Protein AF-A0A662NKU5-F1 (afdb_monomer)

Sequence (169 aa):
LKYRGELDVETPQIGVEIEKSEGEDKVMTEELQIPKDVRDVLLSTPKMKARLERIPNDAVSTMIALKWLGFLIDRAGINNLENILEFYYTIGWISEEVLEIMLKYASGTRAHQREPNWKPDDKLTIQDHLISLLFIERLRGTRITPEVLNSIERELKMMNKILEYVYGV

Foldseek 3Di:
DDDDDDDDDDDDDDDDDDDDDDDDPPDDPPPPPQPVVNVCVVPDPVLVQALQEEQDPDPVSVVLLLVLLLLLCLAQNLVCSLVVLVVSCVVRNYDPNSSVVSVVSSVVDDNPPDDPPDDHPNDDDPVSVVVSSVSSCVSVVDDDDPVNVVVVVVVVVVVVVVCCVVVVD

pLDDT: mean 74.37, std 22.7, range [29.0, 97.94]

Structure (mmCIF, N/CA/C/O backbone):
data_AF-A0A662NKU5-F1
#
_entry.id   AF-A0A662NKU5-F1
#
loop_
_atom_site.group_PDB
_atom_site.id
_atom_site.type_symbol
_atom_site.label_atom_id
_atom_site.label_alt_id
_atom_site.label_comp_id
_atom_site.label_asym_id
_atom_site.label_entity_id
_atom_site.label_seq_id
_atom_site.pdbx_PDB_ins_code
_atom_site.Cartn_x
_atom_site.Cartn_y
_atom_site.Cartn_z
_atom_site.occupancy
_atom_site.B_iso_or_equiv
_atom_site.auth_seq_id
_atom_site.auth_comp_id
_atom_site.auth_asym_id
_atom_site.auth_atom_id
_atom_site.pdbx_PDB_model_num
ATOM 1 N N . LEU A 1 1 ? -62.330 58.731 -21.053 1.00 36.03 1 LEU A N 1
ATOM 2 C CA . LEU A 1 1 ? -63.803 58.614 -21.177 1.00 36.03 1 LEU A CA 1
ATOM 3 C C . LEU A 1 1 ? -64.134 57.364 -21.995 1.00 36.03 1 LEU A C 1
ATOM 5 O O . LEU A 1 1 ? -63.745 57.315 -23.147 1.00 36.03 1 LEU A O 1
ATOM 9 N N . LYS A 1 2 ? -64.851 56.421 -21.363 1.00 36.56 2 LYS A N 1
ATOM 10 C CA . LYS A 1 2 ? -65.734 55.360 -21.904 1.00 36.56 2 LYS A CA 1
ATOM 11 C C . LYS A 1 2 ? -65.195 54.199 -22.782 1.00 36.56 2 LYS A C 1
ATOM 13 O O . LYS A 1 2 ? -64.914 54.377 -23.954 1.00 36.56 2 LYS A O 1
ATOM 18 N N . TYR A 1 3 ? -65.254 53.006 -22.166 1.00 33.72 3 TYR A N 1
ATOM 19 C CA . TYR A 1 3 ? -65.950 51.753 -22.556 1.00 33.72 3 TYR A CA 1
ATOM 20 C C . TYR A 1 3 ? -65.851 51.159 -23.975 1.00 33.72 3 TYR A C 1
ATOM 22 O O . TYR A 1 3 ? -66.350 51.761 -24.922 1.00 33.72 3 TYR A O 1
ATOM 30 N N . ARG A 1 4 ? -65.436 49.875 -24.029 1.00 32.75 4 ARG A N 1
ATOM 31 C CA . ARG A 1 4 ? -66.045 48.688 -24.712 1.00 32.75 4 ARG A CA 1
ATOM 32 C C . ARG A 1 4 ? -64.940 47.643 -24.951 1.00 32.75 4 ARG A C 1
ATOM 34 O O . ARG A 1 4 ? -63.875 48.039 -25.393 1.00 32.75 4 ARG A O 1
ATOM 41 N N . GLY A 1 5 ? -65.073 46.337 -24.744 1.00 35.28 5 GLY A N 1
ATOM 42 C CA . GLY A 1 5 ? -66.171 45.446 -24.371 1.00 35.28 5 GLY A CA 1
ATOM 43 C C . GLY A 1 5 ? -65.692 44.000 -24.630 1.00 35.28 5 GLY A C 1
ATOM 44 O O . GLY A 1 5 ? -65.052 43.778 -25.650 1.00 35.28 5 GLY A O 1
ATOM 45 N N . GLU A 1 6 ? -65.938 43.118 -23.655 1.00 37.66 6 GLU A N 1
ATOM 46 C CA . GLU A 1 6 ? -66.129 41.647 -23.667 1.00 37.66 6 GLU A CA 1
ATOM 47 C C . GLU A 1 6 ? -65.464 40.759 -24.740 1.00 37.66 6 GLU A C 1
ATOM 49 O O . GLU A 1 6 ? -65.649 40.960 -25.937 1.00 37.66 6 GLU A O 1
ATOM 54 N N . LEU A 1 7 ? -64.827 39.669 -24.284 1.00 34.81 7 LEU A N 1
ATOM 55 C CA . LEU A 1 7 ? -65.300 38.292 -24.516 1.00 34.81 7 LEU A CA 1
ATOM 56 C C . LEU A 1 7 ? -64.525 37.313 -23.612 1.00 34.81 7 LEU A C 1
ATOM 58 O O . LEU A 1 7 ? -63.309 37.169 -23.731 1.00 34.81 7 LEU A O 1
ATOM 62 N N . ASP A 1 8 ? -65.257 36.657 -22.712 1.00 36.78 8 ASP A N 1
ATOM 63 C CA . ASP A 1 8 ? -64.797 35.557 -21.866 1.00 36.78 8 ASP A CA 1
ATOM 64 C C . ASP A 1 8 ? -64.578 34.281 -22.688 1.00 36.78 8 ASP A C 1
ATOM 66 O O . ASP A 1 8 ? -65.487 33.858 -23.402 1.00 36.78 8 ASP A O 1
ATOM 70 N N . VAL A 1 9 ? -63.434 33.611 -22.511 1.00 37.00 9 VAL A N 1
ATOM 71 C CA . VAL A 1 9 ? -63.345 32.142 -22.580 1.00 37.00 9 VAL A CA 1
ATOM 72 C C . VAL A 1 9 ? -62.289 31.680 -21.572 1.00 37.00 9 VAL A C 1
ATOM 74 O O . VAL A 1 9 ? -61.130 32.092 -21.625 1.00 37.00 9 VAL A O 1
ATOM 77 N N . GLU A 1 10 ? -62.722 30.848 -20.628 1.00 37.72 10 GLU A N 1
ATOM 78 C CA . GLU A 1 10 ? -61.941 30.292 -19.523 1.00 37.72 10 GLU A CA 1
ATOM 79 C C . GLU A 1 10 ? -60.670 29.563 -19.988 1.00 37.72 10 GLU A C 1
ATOM 81 O O . GLU A 1 10 ? -60.683 28.773 -20.932 1.00 37.72 10 GLU A O 1
ATOM 86 N N . THR A 1 11 ? -59.572 29.769 -19.258 1.00 37.91 11 THR A N 1
ATOM 87 C CA . THR A 1 11 ? -58.398 28.885 -19.277 1.00 37.91 11 THR A CA 1
ATOM 88 C C . THR A 1 11 ? -58.082 28.455 -17.842 1.00 37.91 11 THR A C 1
ATOM 90 O O . THR A 1 11 ? -58.120 29.290 -16.934 1.00 37.91 11 THR A O 1
ATOM 93 N N . PRO A 1 12 ? -57.831 27.156 -17.595 1.00 33.94 12 PRO A N 1
ATOM 94 C CA . PRO A 1 12 ? -57.834 26.606 -16.249 1.00 33.94 12 PRO A CA 1
ATOM 95 C C . PRO A 1 12 ? -56.543 26.946 -15.501 1.00 33.94 12 PRO A C 1
ATOM 97 O O . PRO A 1 12 ? -55.440 26.832 -16.034 1.00 33.94 12 PRO A O 1
ATOM 100 N N . GLN A 1 13 ? -56.701 27.351 -14.241 1.00 36.88 13 GLN A N 1
ATOM 101 C CA . GLN A 1 13 ? -55.603 27.619 -13.318 1.00 36.88 13 GLN A CA 1
ATOM 102 C C . GLN A 1 13 ? -54.954 26.301 -12.881 1.00 36.88 13 GLN A C 1
ATOM 104 O O . GLN A 1 13 ? -55.584 25.485 -12.214 1.00 36.88 13 GLN A O 1
ATOM 109 N N . ILE A 1 14 ? -53.675 26.125 -13.209 1.00 33.03 14 ILE A N 1
ATOM 110 C CA . ILE A 1 14 ? -52.787 25.179 -12.532 1.00 33.03 14 ILE A CA 1
ATOM 111 C C . ILE A 1 14 ? -51.577 25.991 -12.074 1.00 33.03 14 ILE A C 1
ATOM 113 O O . ILE A 1 14 ? -50.676 26.291 -12.855 1.00 33.03 14 ILE A O 1
ATOM 117 N N . GLY A 1 15 ? -51.600 26.401 -10.805 1.00 33.09 15 GLY A N 1
ATOM 118 C CA . GLY A 1 15 ? -50.422 26.912 -10.116 1.00 33.09 15 GLY A CA 1
ATOM 119 C C . GLY A 1 15 ? -49.481 25.749 -9.823 1.00 33.09 15 GLY A C 1
ATOM 120 O O . GLY A 1 15 ? -49.811 24.877 -9.025 1.00 33.09 15 GLY A O 1
ATOM 121 N N . VAL A 1 16 ? -48.333 25.724 -10.497 1.00 31.97 16 VAL A N 1
ATOM 122 C CA . VAL A 1 16 ? -47.210 24.841 -10.169 1.00 31.97 16 VAL A CA 1
ATOM 123 C C . VAL A 1 16 ? -46.198 25.678 -9.394 1.00 31.97 16 VAL A C 1
ATOM 125 O O . VAL A 1 16 ? -45.441 26.445 -9.986 1.00 31.97 16 VAL A O 1
ATOM 128 N N . GLU A 1 17 ? -46.205 25.546 -8.069 1.00 32.09 17 GLU A N 1
ATOM 129 C CA . GLU A 1 17 ? -45.047 25.880 -7.239 1.00 32.09 17 GLU A CA 1
ATOM 130 C C . GLU A 1 17 ? -44.128 24.656 -7.150 1.00 32.09 17 GLU A C 1
ATOM 132 O O . GLU A 1 17 ? -44.567 23.511 -7.063 1.00 32.09 17 GLU A O 1
ATOM 137 N N . ILE A 1 18 ? -42.833 24.929 -7.277 1.00 31.69 18 ILE A N 1
ATOM 138 C CA . ILE A 1 18 ? -41.749 23.974 -7.489 1.00 31.69 18 ILE A CA 1
ATOM 139 C C . ILE A 1 18 ? -41.296 23.405 -6.142 1.00 31.69 18 ILE A C 1
ATOM 141 O O . ILE A 1 18 ? -40.742 24.143 -5.331 1.00 31.69 18 ILE A O 1
ATOM 145 N N . GLU A 1 19 ? -41.385 22.087 -5.968 1.00 31.80 19 GLU A N 1
ATOM 146 C CA . GLU A 1 19 ? -40.531 21.349 -5.034 1.00 31.80 19 GLU A CA 1
ATOM 147 C C . GLU A 1 19 ? -39.765 20.257 -5.793 1.00 31.80 19 GLU A C 1
ATOM 149 O O . GLU A 1 19 ? -40.320 19.484 -6.574 1.00 31.80 19 GLU A O 1
ATOM 154 N N . LYS A 1 20 ? -38.439 20.269 -5.618 1.00 34.50 20 LYS A N 1
ATOM 155 C CA . LYS A 1 20 ? -37.474 19.373 -6.263 1.00 34.50 20 LYS A CA 1
ATOM 156 C C . LYS A 1 20 ? -37.723 17.929 -5.816 1.00 34.50 20 LYS A C 1
ATOM 158 O O . LYS A 1 20 ? -37.399 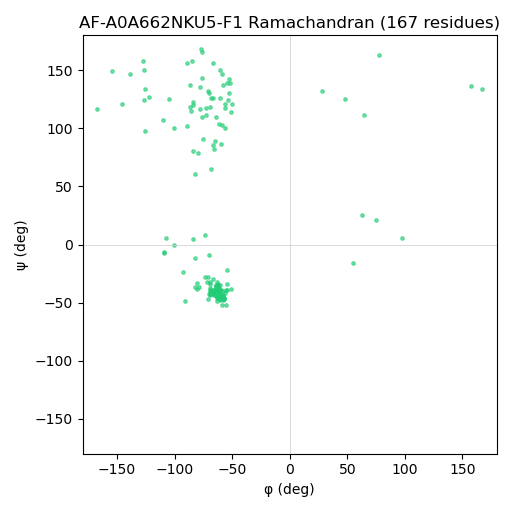17.593 -4.683 1.00 34.50 20 LYS A O 1
ATOM 163 N N . SER A 1 21 ? -38.225 17.076 -6.708 1.00 31.06 21 SER A N 1
ATOM 164 C CA . SER A 1 21 ? -38.248 15.627 -6.494 1.00 31.06 21 SER A CA 1
ATOM 165 C C . SER A 1 21 ? -36.934 15.005 -6.965 1.00 31.06 21 SER A C 1
ATOM 167 O O . SER A 1 21 ? -36.591 15.081 -8.148 1.00 31.06 21 SER A O 1
ATOM 169 N N . GLU A 1 22 ? -36.216 14.393 -6.028 1.00 29.00 22 GLU A N 1
ATOM 170 C CA . GLU A 1 22 ? -35.128 13.453 -6.281 1.00 29.00 22 GLU A CA 1
ATOM 171 C C . GLU A 1 22 ? -35.631 12.334 -7.203 1.00 29.00 22 GLU A C 1
ATOM 173 O O . GLU A 1 22 ? -36.654 11.697 -6.950 1.00 29.00 22 GLU A O 1
ATOM 178 N N . GLY A 1 23 ? -34.943 12.150 -8.329 1.00 29.58 23 GLY A N 1
ATOM 179 C CA . GLY A 1 23 ? -35.183 11.031 -9.227 1.00 29.58 23 GLY A CA 1
ATOM 180 C C . GLY A 1 23 ? -34.591 9.769 -8.621 1.00 29.58 23 GLY A C 1
ATOM 181 O O . GLY A 1 23 ? -33.424 9.473 -8.851 1.00 29.58 23 GLY A O 1
ATOM 182 N N . GLU A 1 24 ? -35.391 9.042 -7.848 1.00 32.34 24 GLU A N 1
ATOM 183 C CA . GLU A 1 24 ? -35.142 7.630 -7.582 1.00 32.34 24 GLU A CA 1
ATOM 184 C C . GLU A 1 24 ? -35.591 6.827 -8.808 1.00 32.34 24 GLU A C 1
ATOM 186 O O . GLU A 1 24 ? -36.766 6.835 -9.198 1.00 32.34 24 GLU A O 1
ATOM 191 N N . ASP A 1 25 ? -34.623 6.168 -9.446 1.00 33.06 25 ASP A N 1
ATOM 192 C CA . ASP A 1 25 ? -34.841 5.200 -10.512 1.00 33.06 25 ASP A CA 1
ATOM 193 C C . ASP A 1 25 ? -35.875 4.163 -10.065 1.00 33.06 25 ASP A C 1
ATOM 195 O O . ASP A 1 25 ? -35.653 3.357 -9.159 1.00 33.06 25 ASP A O 1
ATOM 199 N N . LYS A 1 26 ? -37.027 4.174 -10.737 1.00 31.97 26 LYS A N 1
ATOM 200 C CA . LYS A 1 26 ? -38.055 3.143 -10.615 1.00 31.97 26 LYS A CA 1
ATOM 201 C C . LYS A 1 26 ? -37.517 1.823 -11.167 1.00 31.97 26 LYS A C 1
ATOM 203 O O . LYS A 1 26 ? -37.780 1.471 -12.314 1.00 31.97 26 LYS A O 1
ATOM 208 N N . VAL A 1 27 ? -36.814 1.062 -10.337 1.00 35.03 27 VAL A N 1
ATOM 209 C CA . VAL A 1 27 ? -36.697 -0.386 -10.514 1.00 35.03 27 VAL A CA 1
ATOM 210 C C . VAL A 1 27 ? -37.913 -1.000 -9.837 1.00 35.03 27 VAL A C 1
ATOM 212 O O . VAL A 1 27 ? -38.092 -0.873 -8.629 1.00 35.03 27 VAL A O 1
ATOM 215 N N . MET A 1 28 ? -38.784 -1.624 -10.630 1.00 35.12 28 MET A N 1
ATOM 216 C CA . MET A 1 28 ? -39.912 -2.410 -10.136 1.00 35.12 28 MET A CA 1
ATOM 217 C C . MET A 1 28 ? -39.396 -3.498 -9.187 1.00 35.12 28 MET A C 1
ATOM 219 O O . MET A 1 28 ? -38.916 -4.540 -9.626 1.00 35.12 28 MET A O 1
ATOM 223 N N . THR A 1 29 ? -39.495 -3.267 -7.883 1.00 35.94 29 THR A N 1
ATOM 224 C CA . THR A 1 29 ? -39.345 -4.306 -6.870 1.00 35.94 29 THR A CA 1
ATOM 225 C C . THR A 1 29 ? -40.685 -5.010 -6.720 1.00 35.94 29 THR A C 1
ATOM 227 O O . THR A 1 29 ? -41.453 -4.757 -5.796 1.00 35.94 29 THR A O 1
ATOM 230 N N . GLU A 1 30 ? -40.972 -5.930 -7.640 1.00 42.34 30 GLU A N 1
ATOM 231 C CA . GLU A 1 30 ? -41.759 -7.089 -7.233 1.00 42.34 30 GLU A CA 1
ATOM 232 C C . GLU A 1 30 ? -40.988 -7.731 -6.077 1.00 42.34 30 GLU A C 1
ATOM 234 O O . GLU A 1 30 ? -39.814 -8.083 -6.220 1.00 42.34 30 GLU A O 1
ATOM 239 N N . GLU A 1 31 ? -41.609 -7.770 -4.898 1.00 44.00 31 GLU A N 1
ATOM 240 C CA . GLU A 1 31 ? -41.052 -8.374 -3.694 1.00 44.00 31 GLU A CA 1
ATOM 241 C C . GLU A 1 31 ? -40.782 -9.859 -3.956 1.00 44.00 31 GLU A C 1
ATOM 243 O O . GLU A 1 31 ? -41.597 -10.736 -3.672 1.00 44.00 31 GLU A O 1
ATOM 248 N N . LEU A 1 32 ? -39.607 -10.164 -4.501 1.00 47.75 32 LEU A N 1
ATOM 249 C CA . LEU A 1 32 ? -39.029 -11.490 -4.422 1.00 47.75 32 LEU A CA 1
ATOM 250 C C . LEU A 1 32 ? -38.892 -11.786 -2.927 1.00 47.75 32 LEU A C 1
ATOM 252 O O . LEU A 1 32 ? -38.003 -11.255 -2.255 1.00 47.75 32 LEU A O 1
ATOM 256 N N . GLN A 1 33 ? -39.801 -12.607 -2.395 1.00 52.25 33 GLN A N 1
ATOM 257 C CA . GLN A 1 33 ? -39.738 -13.159 -1.042 1.00 52.25 33 GLN A CA 1
ATOM 258 C C . GLN A 1 33 ? -38.577 -14.155 -0.967 1.00 52.25 33 GLN A C 1
ATOM 260 O O . GLN A 1 33 ? -38.765 -15.360 -0.832 1.00 52.25 33 GLN A O 1
ATOM 265 N N . ILE A 1 34 ? -37.354 -13.653 -1.119 1.00 61.00 34 ILE A N 1
ATOM 266 C CA . ILE A 1 34 ? -36.140 -14.430 -0.931 1.00 61.00 34 ILE A CA 1
ATOM 267 C C . ILE A 1 34 ? -36.074 -14.721 0.571 1.00 61.00 34 ILE A C 1
ATOM 269 O O . ILE A 1 34 ? -36.017 -13.766 1.358 1.00 61.00 34 ILE A O 1
ATOM 273 N N . PRO A 1 35 ? -36.107 -15.999 0.995 1.00 71.25 35 PRO A N 1
ATOM 274 C CA . PRO A 1 35 ? -35.935 -16.347 2.398 1.00 71.25 35 PRO A CA 1
ATOM 275 C C . PRO A 1 35 ? -34.667 -15.681 2.943 1.00 71.25 35 PRO A C 1
ATOM 277 O O . PRO A 1 35 ? -33.654 -15.627 2.241 1.00 71.25 35 PRO A O 1
ATOM 280 N N . LYS A 1 36 ? -34.719 -15.147 4.172 1.00 63.16 36 LYS A N 1
ATOM 281 C CA . LYS A 1 36 ? -33.597 -14.402 4.783 1.00 63.16 36 LYS A CA 1
ATOM 282 C C . LYS A 1 36 ? -32.288 -15.187 4.701 1.00 63.16 36 LYS A C 1
ATOM 284 O O . LYS A 1 36 ? -31.260 -14.637 4.338 1.00 63.16 36 LYS A O 1
ATOM 289 N N . ASP A 1 37 ? -32.393 -16.490 4.895 1.00 61.25 37 ASP A N 1
ATOM 290 C CA . ASP A 1 37 ? -31.317 -17.471 4.858 1.00 61.25 37 ASP A CA 1
ATOM 291 C C . ASP A 1 37 ? -30.614 -17.517 3.487 1.00 61.25 37 ASP A C 1
ATOM 293 O O . ASP A 1 37 ? -29.404 -17.689 3.401 1.00 61.25 37 ASP A O 1
ATOM 297 N N . VAL A 1 38 ? -31.362 -17.315 2.398 1.00 68.12 38 VAL A N 1
ATOM 298 C CA . VAL A 1 38 ? -30.839 -17.280 1.023 1.00 68.12 38 VAL A CA 1
ATOM 299 C C . VAL A 1 38 ? -30.254 -15.904 0.699 1.00 68.12 38 VAL A C 1
ATOM 301 O O . VAL A 1 38 ? -29.225 -15.817 0.033 1.00 68.12 38 VAL A O 1
ATOM 304 N N . ARG A 1 39 ? -30.866 -14.823 1.203 1.00 67.25 39 ARG A N 1
ATOM 305 C CA . ARG A 1 39 ? -30.325 -13.458 1.086 1.00 67.25 39 ARG A CA 1
ATOM 306 C C . ARG A 1 39 ? -28.974 -13.343 1.792 1.00 67.25 39 ARG A C 1
ATOM 308 O O . ARG A 1 39 ? -28.046 -12.788 1.214 1.00 67.25 39 ARG A O 1
ATOM 315 N N . ASP A 1 40 ? -28.863 -13.883 2.999 1.00 62.09 40 ASP A N 1
ATOM 316 C CA . ASP A 1 40 ? -27.627 -13.844 3.772 1.00 62.09 40 ASP A CA 1
ATOM 317 C C . ASP A 1 40 ? -26.523 -14.632 3.073 1.00 62.09 40 ASP A C 1
ATOM 319 O O . ASP A 1 40 ? -25.415 -14.132 3.001 1.00 62.09 40 ASP A O 1
ATOM 323 N N . VAL A 1 41 ? -26.820 -15.778 2.452 1.00 64.06 41 VAL A N 1
ATOM 324 C CA . VAL A 1 41 ? -25.837 -16.545 1.662 1.00 64.06 41 VAL A CA 1
ATOM 325 C C . VAL A 1 41 ? -25.428 -15.828 0.367 1.00 64.06 41 VAL A C 1
ATOM 327 O O . VAL A 1 41 ? -24.259 -15.874 -0.011 1.00 64.06 41 VAL A O 1
ATOM 330 N N . LEU A 1 42 ? -26.360 -15.147 -0.311 1.00 62.34 42 LEU A N 1
ATOM 331 C CA . LEU A 1 42 ? -26.085 -14.383 -1.538 1.00 62.34 42 LEU A CA 1
ATOM 332 C C . LEU A 1 42 ? -25.282 -13.097 -1.274 1.00 62.34 42 LEU A C 1
ATOM 334 O O . LEU A 1 42 ? -24.501 -12.682 -2.127 1.00 62.34 42 LEU A O 1
ATOM 338 N N . LEU A 1 43 ? -25.472 -12.469 -0.108 1.00 62.56 43 LEU A N 1
ATOM 339 C CA . LEU A 1 43 ? -24.764 -11.253 0.311 1.00 62.56 43 LEU A CA 1
ATOM 340 C C . LEU A 1 43 ? -23.503 -11.555 1.132 1.00 62.56 43 LEU A C 1
ATOM 342 O O . LEU A 1 43 ? -22.574 -10.745 1.158 1.00 62.56 43 LEU A O 1
ATOM 346 N N . SER A 1 44 ? -23.431 -12.721 1.779 1.00 47.47 44 SER A N 1
ATOM 347 C CA . SER A 1 44 ? -22.236 -13.197 2.463 1.00 47.47 44 SER A CA 1
ATOM 348 C C . SER A 1 44 ? -21.274 -13.780 1.439 1.00 47.47 44 SER A C 1
ATOM 350 O O . SER A 1 44 ? -21.077 -14.990 1.325 1.00 47.47 44 SER A O 1
ATOM 352 N N . THR A 1 45 ? -20.568 -12.899 0.743 1.00 51.06 45 THR A N 1
ATOM 353 C CA . THR A 1 45 ? -19.173 -13.244 0.499 1.00 51.06 45 THR A CA 1
ATOM 354 C C . THR A 1 45 ? -18.538 -13.374 1.887 1.00 51.06 45 THR A C 1
ATOM 356 O O . THR A 1 45 ? -18.675 -12.453 2.701 1.00 51.06 45 THR A O 1
ATOM 359 N N . PRO A 1 46 ? -17.880 -14.490 2.247 1.00 50.31 46 PRO A N 1
ATOM 360 C CA . PRO A 1 46 ? -16.946 -14.447 3.354 1.00 50.31 46 PRO A CA 1
ATOM 361 C C . PRO A 1 46 ? -15.811 -13.542 2.873 1.00 50.31 46 PRO A C 1
ATOM 363 O O . PRO A 1 46 ? -14.815 -14.019 2.337 1.00 50.31 46 PRO A O 1
ATOM 366 N N . LYS A 1 47 ? -16.000 -12.218 2.973 1.00 55.75 47 LYS A N 1
ATOM 367 C CA . LYS A 1 47 ? -14.967 -11.219 2.721 1.00 55.75 47 LYS A CA 1
ATOM 368 C C . LYS A 1 47 ? -13.948 -11.494 3.821 1.00 55.75 47 LYS A C 1
ATOM 370 O O . LYS A 1 47 ? -14.115 -11.053 4.959 1.00 55.75 47 LYS A O 1
ATOM 375 N N . MET A 1 48 ? -12.987 -12.382 3.536 1.00 62.78 48 MET A N 1
ATOM 376 C CA . MET A 1 48 ? -11.842 -12.602 4.410 1.00 62.78 48 MET A CA 1
ATOM 377 C C . MET A 1 48 ? -11.304 -11.215 4.681 1.00 62.78 48 MET A C 1
ATOM 379 O O . MET A 1 48 ? -11.032 -10.476 3.734 1.00 62.78 48 MET A O 1
ATOM 383 N N . LYS A 1 49 ? -11.269 -10.840 5.961 1.00 82.94 49 LYS A N 1
ATOM 384 C CA . LYS A 1 49 ? -10.911 -9.477 6.312 1.00 82.94 49 LYS A CA 1
ATOM 385 C C . LYS A 1 49 ? -9.551 -9.165 5.708 1.00 82.94 49 LYS A C 1
ATOM 387 O O . LYS A 1 49 ? -8.584 -9.880 5.987 1.00 82.94 49 LYS A O 1
ATOM 392 N N . ALA A 1 50 ? -9.505 -8.145 4.861 1.00 91.88 50 ALA A N 1
ATOM 393 C CA . ALA A 1 50 ? -8.266 -7.688 4.279 1.00 91.88 50 ALA A CA 1
ATOM 394 C C . ALA A 1 50 ? -7.332 -7.246 5.405 1.00 91.88 50 ALA A C 1
ATOM 396 O O . ALA A 1 50 ? -7.763 -6.788 6.468 1.00 91.88 50 ALA A O 1
ATOM 397 N N . ARG A 1 51 ? -6.025 -7.374 5.183 1.00 94.25 51 ARG A N 1
ATOM 398 C CA . ARG A 1 51 ? -5.034 -7.025 6.203 1.00 94.25 51 ARG A CA 1
ATOM 399 C C . ARG A 1 51 ? -5.206 -5.570 6.648 1.00 94.25 51 ARG A C 1
ATOM 401 O O . ARG A 1 51 ? -5.269 -5.309 7.850 1.00 94.25 51 ARG A O 1
ATOM 408 N N . LEU A 1 52 ? -5.344 -4.645 5.700 1.00 96.38 52 LEU A N 1
ATOM 409 C CA . LEU A 1 52 ? -5.746 -3.260 5.939 1.00 96.38 52 LEU A CA 1
ATOM 410 C C . LEU A 1 52 ? -7.158 -3.022 5.393 1.00 96.38 52 LEU A C 1
ATOM 412 O O . LEU A 1 52 ? -7.355 -2.929 4.186 1.00 96.38 52 LEU A O 1
ATOM 416 N N . GLU A 1 53 ? -8.124 -2.906 6.304 1.00 96.25 53 GLU A N 1
ATOM 417 C CA . GLU A 1 53 ? -9.540 -2.699 5.963 1.00 96.25 53 GLU A CA 1
ATOM 418 C C . GLU A 1 53 ? -9.896 -1.252 5.635 1.00 96.25 53 GLU A C 1
ATOM 420 O O . GLU A 1 53 ? -10.774 -1.001 4.822 1.00 96.25 53 GLU A O 1
ATOM 425 N N . ARG A 1 54 ? -9.233 -0.295 6.286 1.00 96.56 54 ARG A N 1
ATOM 426 C CA . ARG A 1 54 ? -9.466 1.138 6.092 1.00 96.56 54 ARG A CA 1
ATOM 427 C C . ARG A 1 54 ? -8.216 1.924 6.444 1.00 96.56 54 ARG A C 1
ATOM 429 O O . ARG A 1 54 ? -7.480 1.530 7.353 1.00 96.56 54 ARG A O 1
ATOM 436 N N . ILE A 1 55 ? -8.007 3.056 5.782 1.00 96.12 55 ILE A N 1
ATOM 437 C CA . ILE A 1 55 ? -6.996 4.035 6.193 1.00 96.12 55 ILE A CA 1
ATOM 438 C C . ILE A 1 55 ? -7.629 4.925 7.272 1.00 96.12 55 ILE A C 1
ATOM 440 O O . ILE A 1 55 ? -8.672 5.529 7.017 1.00 96.12 55 ILE A O 1
ATOM 444 N N . PRO A 1 56 ? -7.056 5.021 8.486 1.00 95.12 56 PRO A N 1
ATOM 445 C CA . PRO A 1 56 ? -7.586 5.919 9.505 1.00 95.12 56 PRO A CA 1
ATOM 446 C C . PRO A 1 56 ? -7.622 7.375 9.014 1.00 95.12 56 PRO A C 1
ATOM 448 O O . PRO A 1 56 ? -6.669 7.857 8.400 1.00 95.12 56 PRO A O 1
ATOM 451 N N . ASN A 1 57 ? -8.714 8.087 9.303 1.00 91.12 57 ASN A N 1
ATOM 452 C CA . ASN A 1 57 ? -8.905 9.478 8.885 1.00 91.12 57 ASN A CA 1
ATOM 453 C C . ASN A 1 57 ? -8.192 10.457 9.836 1.00 91.12 57 ASN A C 1
ATOM 455 O O . ASN A 1 57 ? -8.814 11.276 10.509 1.00 91.12 57 ASN A O 1
ATOM 459 N N . ASP A 1 58 ? -6.874 10.317 9.936 1.00 94.50 58 ASP A N 1
ATOM 460 C CA . ASP A 1 58 ? -6.002 11.230 10.664 1.00 94.50 58 ASP A CA 1
ATOM 461 C C . ASP A 1 58 ? -4.843 11.700 9.773 1.00 94.50 58 ASP A C 1
ATOM 463 O O . ASP A 1 58 ? -4.488 11.069 8.770 1.00 94.50 58 ASP A O 1
ATOM 467 N N . ALA A 1 59 ? -4.248 12.839 10.131 1.00 93.81 59 ALA A N 1
ATOM 468 C CA . ALA A 1 59 ? -3.201 13.464 9.328 1.00 93.81 59 ALA A CA 1
ATOM 469 C C . ALA A 1 59 ? -1.951 12.578 9.184 1.00 93.81 59 ALA A C 1
ATOM 471 O O . ALA A 1 59 ? -1.307 12.584 8.134 1.00 93.81 59 ALA A O 1
ATOM 472 N N . VAL A 1 60 ? -1.608 11.799 10.216 1.00 93.62 60 VAL A N 1
ATOM 473 C CA . VAL A 1 60 ? -0.429 10.927 10.197 1.00 93.62 60 VAL A CA 1
ATOM 474 C C . VAL A 1 60 ? -0.668 9.755 9.252 1.00 93.62 60 VAL A C 1
ATOM 476 O O . VAL A 1 60 ? 0.181 9.480 8.406 1.00 93.62 60 VAL A O 1
ATOM 479 N N . SER A 1 61 ? -1.827 9.105 9.341 1.00 95.31 61 SER A N 1
ATOM 480 C CA . SER A 1 61 ? -2.219 8.016 8.441 1.00 95.31 61 SER A CA 1
ATOM 481 C C . SER A 1 61 ? -2.319 8.482 6.989 1.00 95.31 61 SER A C 1
ATOM 483 O O . SER A 1 61 ? -1.768 7.832 6.102 1.00 95.31 61 SER A O 1
ATOM 485 N N . THR A 1 62 ? -2.898 9.661 6.747 1.00 95.06 62 THR A N 1
ATOM 486 C CA . THR A 1 62 ? -2.948 10.272 5.407 1.00 95.06 62 THR A CA 1
ATOM 487 C C . THR A 1 62 ? -1.544 10.518 4.849 1.00 95.06 62 THR A C 1
ATOM 489 O O . THR A 1 62 ? -1.243 10.137 3.720 1.00 95.06 62 THR A O 1
ATOM 492 N N . MET A 1 63 ? -0.639 11.099 5.646 1.00 94.88 63 MET A N 1
ATOM 493 C CA . MET A 1 63 ? 0.754 11.318 5.238 1.00 94.88 63 MET A CA 1
ATOM 494 C C . MET A 1 63 ? 1.469 10.002 4.903 1.00 94.88 63 MET A C 1
ATOM 496 O O . MET A 1 63 ? 2.254 9.949 3.957 1.00 94.88 63 MET A O 1
ATOM 500 N N . ILE A 1 64 ? 1.221 8.939 5.669 1.00 95.56 64 ILE A N 1
ATOM 501 C CA . ILE A 1 64 ? 1.819 7.621 5.430 1.00 95.56 64 ILE A CA 1
ATOM 502 C C . ILE A 1 64 ? 1.269 7.005 4.140 1.00 95.56 64 ILE A C 1
ATOM 504 O O . ILE A 1 64 ? 2.058 6.497 3.347 1.00 95.56 64 ILE A O 1
ATOM 508 N N . ALA A 1 65 ? -0.039 7.106 3.891 1.00 96.50 65 ALA A N 1
ATOM 509 C CA . ALA A 1 65 ? -0.658 6.650 2.648 1.00 96.50 65 ALA A CA 1
ATOM 510 C C . ALA A 1 65 ? -0.098 7.396 1.424 1.00 96.50 65 ALA A C 1
ATOM 512 O O . ALA A 1 65 ? 0.275 6.766 0.439 1.00 96.50 65 ALA A O 1
ATOM 513 N N . LEU A 1 66 ? 0.073 8.720 1.510 1.00 95.06 66 LEU A N 1
ATOM 514 C CA . LEU A 1 66 ? 0.695 9.517 0.446 1.00 95.06 66 LEU A CA 1
ATOM 515 C C . LEU A 1 66 ? 2.170 9.152 0.217 1.00 95.06 66 LEU A C 1
ATOM 517 O O . LEU A 1 66 ? 2.615 9.081 -0.926 1.00 95.06 66 LEU A O 1
ATOM 521 N N . LYS A 1 67 ? 2.937 8.883 1.282 1.00 94.81 67 LYS A N 1
ATOM 522 C CA . LYS A 1 67 ? 4.321 8.393 1.156 1.00 94.81 67 LYS A CA 1
ATOM 523 C C . LYS A 1 67 ? 4.384 7.019 0.499 1.00 94.81 67 LYS A C 1
ATOM 525 O O . LYS A 1 67 ? 5.262 6.788 -0.328 1.00 94.81 67 LYS A O 1
ATOM 530 N N . TRP A 1 68 ? 3.463 6.127 0.852 1.00 97.12 68 TRP A N 1
ATOM 531 C CA . TRP A 1 68 ? 3.364 4.814 0.227 1.00 97.12 68 TRP A CA 1
ATOM 532 C C . TRP A 1 68 ? 3.022 4.934 -1.260 1.00 97.12 68 TRP A C 1
ATOM 534 O O . TRP A 1 68 ? 3.686 4.329 -2.095 1.00 97.12 68 TRP A O 1
ATOM 544 N N . LEU A 1 69 ? 2.053 5.784 -1.598 1.00 95.62 69 LEU A N 1
ATOM 545 C CA . LEU A 1 69 ? 1.680 6.084 -2.975 1.00 95.62 69 LEU A CA 1
ATOM 546 C C . LEU A 1 69 ? 2.865 6.634 -3.785 1.00 95.62 69 LEU A C 1
ATOM 548 O O . LEU A 1 69 ? 3.137 6.145 -4.879 1.00 95.62 69 LEU A O 1
ATOM 552 N N . GLY A 1 70 ? 3.598 7.606 -3.233 1.00 92.56 70 GLY A N 1
ATOM 553 C CA . GLY A 1 70 ? 4.807 8.148 -3.856 1.00 92.56 70 GLY A CA 1
ATOM 554 C C . GLY A 1 70 ? 5.849 7.063 -4.123 1.00 92.56 70 GLY A C 1
ATOM 555 O O . GLY A 1 70 ? 6.335 6.945 -5.241 1.00 92.56 70 GLY A O 1
ATOM 556 N N . PHE A 1 71 ? 6.098 6.196 -3.138 1.00 94.44 71 PHE A N 1
ATOM 557 C CA . PHE A 1 71 ? 6.984 5.042 -3.290 1.00 94.44 71 PHE A CA 1
ATOM 558 C C . PHE A 1 71 ? 6.561 4.111 -4.441 1.00 94.44 71 PHE A C 1
ATOM 560 O O . PHE A 1 71 ? 7.399 3.737 -5.261 1.00 94.44 71 PHE A O 1
ATOM 567 N N . LEU A 1 72 ? 5.273 3.763 -4.542 1.00 93.94 72 LEU A N 1
ATOM 568 C CA . LEU A 1 72 ? 4.768 2.908 -5.624 1.00 93.94 72 LEU A CA 1
ATOM 569 C C . LEU A 1 72 ? 4.954 3.571 -6.993 1.00 93.94 72 LEU A C 1
ATOM 571 O O . LEU A 1 72 ? 5.454 2.943 -7.926 1.00 93.94 72 LEU A O 1
ATOM 575 N N . ILE A 1 73 ? 4.606 4.855 -7.099 1.00 90.69 73 ILE A N 1
ATOM 576 C CA . ILE A 1 73 ? 4.748 5.633 -8.332 1.00 90.69 73 ILE A CA 1
ATOM 577 C C . ILE A 1 73 ? 6.227 5.777 -8.721 1.00 90.69 73 ILE A C 1
ATOM 579 O O . ILE A 1 73 ? 6.539 5.785 -9.913 1.00 90.69 73 ILE A O 1
ATOM 583 N N . ASP A 1 74 ? 7.143 5.890 -7.760 1.00 89.06 74 ASP A N 1
ATOM 584 C CA . ASP A 1 74 ? 8.590 6.002 -7.994 1.00 89.06 74 ASP A CA 1
ATOM 585 C C . ASP A 1 74 ? 9.246 4.698 -8.437 1.00 89.06 74 ASP A C 1
ATOM 587 O O . ASP A 1 74 ? 10.241 4.737 -9.158 1.00 89.06 74 ASP A O 1
ATOM 591 N N . ARG A 1 75 ? 8.688 3.550 -8.053 1.00 90.38 75 ARG A N 1
ATOM 592 C CA . ARG A 1 75 ? 9.210 2.238 -8.452 1.00 90.38 75 ARG A CA 1
ATOM 593 C C . ARG A 1 75 ? 8.586 1.721 -9.742 1.00 90.38 75 ARG A C 1
ATOM 595 O O . ARG A 1 75 ? 9.300 1.312 -10.650 1.00 90.38 75 ARG A O 1
ATOM 602 N N . ALA A 1 76 ? 7.261 1.762 -9.833 1.00 88.75 76 ALA A N 1
ATOM 603 C CA . ALA A 1 76 ? 6.512 1.132 -10.917 1.00 88.75 76 ALA A CA 1
ATOM 604 C C . ALA A 1 7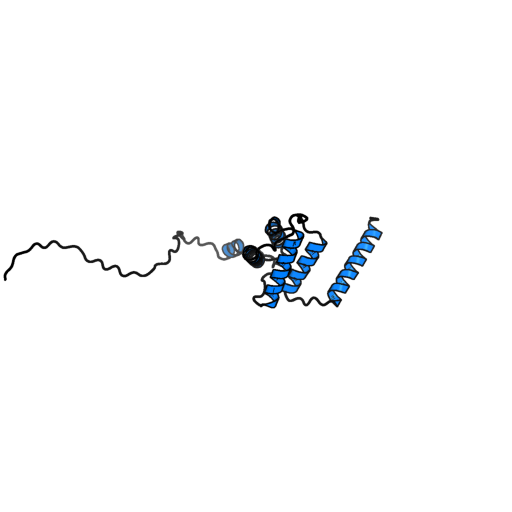6 ? 5.876 2.121 -11.901 1.00 88.75 76 ALA A C 1
ATOM 606 O O . ALA A 1 76 ? 5.331 1.715 -12.924 1.00 88.75 76 ALA A O 1
ATOM 607 N N . GLY A 1 77 ? 5.943 3.424 -11.620 1.00 88.19 77 GLY A N 1
ATOM 608 C CA . GLY A 1 77 ? 5.278 4.434 -12.433 1.00 88.19 77 GLY A CA 1
ATOM 609 C C . GLY A 1 77 ? 3.778 4.530 -12.173 1.00 88.19 77 GLY A C 1
ATOM 610 O O . GLY A 1 77 ? 3.148 3.648 -11.597 1.00 88.19 77 GLY A O 1
ATOM 611 N N . ILE A 1 78 ? 3.194 5.644 -12.615 1.00 87.25 78 ILE A N 1
ATOM 612 C CA . ILE A 1 78 ? 1.763 5.910 -12.428 1.00 87.25 78 ILE A CA 1
ATOM 613 C C . ILE A 1 78 ? 0.888 4.971 -13.268 1.00 87.25 78 ILE A C 1
ATOM 615 O O . ILE A 1 78 ? -0.176 4.568 -12.817 1.00 87.25 78 ILE A O 1
ATOM 619 N N . ASN A 1 79 ? 1.370 4.562 -14.446 1.00 87.69 79 ASN A N 1
ATOM 620 C CA . ASN A 1 79 ? 0.627 3.701 -15.370 1.00 87.69 79 ASN A CA 1
ATOM 621 C C . ASN A 1 79 ? 0.402 2.288 -14.815 1.00 87.69 79 ASN A C 1
ATOM 623 O O . ASN A 1 79 ? -0.582 1.655 -15.172 1.00 87.69 79 ASN A O 1
ATOM 627 N N . ASN A 1 80 ? 1.309 1.786 -13.969 1.00 89.38 80 ASN A N 1
ATOM 628 C CA . ASN A 1 80 ? 1.197 0.446 -13.391 1.00 89.38 80 ASN A CA 1
ATOM 629 C C . ASN A 1 80 ? 0.660 0.451 -11.949 1.00 89.38 80 ASN A C 1
ATOM 631 O O . ASN A 1 80 ? 0.518 -0.601 -11.329 1.00 89.38 80 ASN A O 1
ATOM 635 N N . LEU A 1 81 ? 0.372 1.630 -11.395 1.00 92.38 81 LEU A N 1
ATOM 636 C CA . LEU A 1 81 ? -0.065 1.774 -10.011 1.00 92.38 81 LEU A CA 1
ATOM 637 C C . LEU A 1 81 ? -1.377 1.027 -9.741 1.00 92.38 81 LEU A C 1
ATOM 639 O O . LEU A 1 81 ? -1.477 0.327 -8.737 1.00 92.38 81 LEU A O 1
ATOM 643 N N . GLU A 1 82 ? -2.358 1.176 -10.632 1.00 93.94 82 GLU A N 1
ATOM 644 C CA . GLU A 1 82 ? -3.672 0.535 -10.515 1.00 93.94 82 GLU A CA 1
ATOM 645 C C . GLU A 1 82 ? -3.534 -0.988 -10.456 1.00 93.94 82 GLU A C 1
ATOM 647 O O . GLU A 1 82 ? -3.927 -1.590 -9.460 1.00 93.94 82 GLU A O 1
ATOM 652 N N . ASN A 1 83 ? -2.821 -1.583 -11.417 1.00 94.88 83 ASN A N 1
ATOM 653 C CA . ASN A 1 83 ? -2.548 -3.024 -11.450 1.00 94.88 83 ASN A CA 1
ATOM 654 C C . ASN A 1 83 ? -1.893 -3.539 -10.154 1.00 94.88 83 ASN A C 1
ATOM 656 O O . ASN A 1 83 ? -2.190 -4.638 -9.688 1.00 94.88 83 ASN A O 1
ATOM 660 N N . ILE A 1 84 ? -0.977 -2.767 -9.559 1.00 96.12 84 ILE A N 1
ATOM 661 C CA . ILE A 1 84 ? -0.307 -3.151 -8.307 1.00 96.12 84 ILE A CA 1
ATOM 662 C C . ILE A 1 84 ? -1.273 -3.108 -7.123 1.00 96.12 84 ILE A C 1
ATOM 664 O O . ILE A 1 84 ? -1.249 -4.001 -6.273 1.00 96.12 84 ILE A O 1
ATOM 668 N N . LEU A 1 85 ? -2.106 -2.072 -7.037 1.00 96.81 85 LEU A N 1
ATOM 669 C CA . LEU A 1 85 ? -3.085 -1.958 -5.962 1.00 96.81 85 LEU A CA 1
ATOM 670 C C . LEU A 1 85 ? -4.177 -3.030 -6.100 1.00 96.81 85 LEU A C 1
ATOM 672 O O . LEU A 1 85 ? -4.547 -3.642 -5.100 1.00 96.81 85 LEU A O 1
ATOM 676 N N . GLU A 1 86 ? -4.622 -3.335 -7.319 1.00 96.81 86 GLU A N 1
ATOM 677 C CA . GLU A 1 86 ? -5.523 -4.459 -7.602 1.00 96.81 86 GLU A CA 1
ATOM 678 C C . GLU A 1 86 ? -4.903 -5.807 -7.225 1.00 96.81 86 GLU A C 1
ATOM 680 O O . GLU A 1 86 ? -5.574 -6.667 -6.649 1.00 96.81 86 GLU A O 1
ATOM 685 N N . PHE A 1 87 ? -3.605 -5.993 -7.484 1.00 96.44 87 PHE A N 1
ATOM 686 C CA . PHE A 1 87 ? -2.881 -7.172 -7.020 1.00 96.44 87 PHE A CA 1
ATOM 687 C C . PHE A 1 87 ? -2.930 -7.284 -5.489 1.00 96.44 87 PHE A C 1
ATOM 689 O O . PHE A 1 87 ? -3.253 -8.352 -4.967 1.00 96.44 87 PHE A O 1
ATOM 696 N N . TYR A 1 88 ? -2.691 -6.188 -4.758 1.00 97.38 88 TYR A N 1
ATOM 697 C CA . TYR A 1 88 ? -2.794 -6.168 -3.294 1.00 97.38 88 TYR A CA 1
ATOM 698 C C . TYR A 1 88 ? -4.211 -6.418 -2.778 1.00 97.38 88 TYR A C 1
ATOM 700 O O . TYR A 1 88 ? -4.373 -7.077 -1.749 1.00 97.38 88 TYR A O 1
ATOM 708 N N . TYR A 1 89 ? -5.226 -5.925 -3.481 1.00 97.00 89 TYR A N 1
ATOM 709 C CA . TYR A 1 89 ? -6.620 -6.229 -3.185 1.00 97.00 89 TYR A CA 1
ATOM 710 C C . TYR A 1 89 ? -6.908 -7.725 -3.367 1.00 97.00 89 TYR A C 1
ATOM 712 O O . TYR A 1 89 ? -7.406 -8.383 -2.455 1.00 97.00 89 TYR A O 1
ATOM 720 N N . THR A 1 90 ? -6.490 -8.290 -4.501 1.00 96.31 90 THR A N 1
ATOM 721 C CA . THR A 1 90 ? -6.730 -9.694 -4.867 1.00 96.31 90 THR A CA 1
ATOM 722 C C . THR A 1 90 ? -6.116 -10.671 -3.864 1.00 96.31 90 THR A C 1
ATOM 724 O O . THR A 1 90 ? -6.735 -11.674 -3.517 1.00 96.31 90 THR A O 1
ATOM 727 N N . ILE A 1 91 ? -4.915 -10.381 -3.348 1.00 95.62 91 ILE A N 1
ATOM 728 C CA . ILE A 1 91 ? -4.256 -11.217 -2.326 1.00 95.62 91 ILE A CA 1
ATOM 729 C C . ILE A 1 91 ? -4.709 -10.900 -0.887 1.00 95.62 91 ILE A C 1
ATOM 731 O O . ILE A 1 91 ? -4.158 -11.450 0.068 1.00 95.62 91 ILE A O 1
ATOM 735 N N . GLY A 1 92 ? -5.682 -10.000 -0.707 1.00 95.44 92 GLY A N 1
ATOM 736 C CA . GLY A 1 92 ? -6.267 -9.657 0.592 1.00 95.44 92 GLY A CA 1
ATOM 737 C C . GLY A 1 92 ? -5.383 -8.784 1.488 1.00 95.44 92 GLY A C 1
ATOM 738 O O . GLY A 1 92 ? -5.552 -8.769 2.709 1.00 95.44 92 GLY A O 1
ATOM 739 N N . TRP A 1 93 ? -4.412 -8.061 0.931 1.00 97.19 93 TRP A N 1
ATOM 740 C CA . TRP A 1 93 ? -3.579 -7.133 1.704 1.00 97.19 93 TRP A CA 1
ATOM 741 C C . TRP A 1 93 ? -4.290 -5.812 1.989 1.00 97.19 93 TRP A C 1
ATOM 743 O O . TRP A 1 93 ? -4.134 -5.255 3.077 1.00 97.19 93 TRP A O 1
ATOM 753 N N . ILE A 1 94 ? -5.084 -5.331 1.038 1.00 97.94 94 ILE A N 1
ATOM 754 C CA . ILE A 1 94 ? -5.902 -4.129 1.189 1.00 97.94 94 ILE A CA 1
ATOM 755 C C . ILE A 1 94 ? -7.355 -4.435 0.855 1.00 97.94 94 ILE A C 1
ATOM 757 O O . ILE A 1 94 ? -7.640 -5.321 0.051 1.00 97.94 94 ILE A O 1
ATOM 761 N N . SER A 1 95 ? -8.275 -3.719 1.488 1.00 97.56 95 SER A N 1
ATOM 762 C CA . SER A 1 95 ? -9.678 -3.749 1.102 1.00 97.56 95 SER A CA 1
ATOM 763 C C . SER A 1 95 ? -9.918 -2.908 -0.153 1.00 97.56 95 SER A C 1
ATOM 765 O O . SER A 1 95 ? -9.086 -2.107 -0.581 1.00 97.56 95 SER A O 1
ATOM 767 N N . GLU A 1 96 ? -11.110 -3.073 -0.705 1.00 97.12 96 GLU A N 1
ATOM 768 C CA . GLU A 1 96 ? -11.665 -2.233 -1.764 1.00 97.12 96 GLU A CA 1
ATOM 769 C C . GLU A 1 96 ? -11.707 -0.747 -1.368 1.00 97.12 96 GLU A C 1
ATOM 771 O O . GLU A 1 96 ? -11.273 0.105 -2.134 1.00 97.12 96 GLU A O 1
ATOM 776 N N . GLU A 1 97 ? -12.100 -0.434 -0.126 1.00 96.69 97 GLU A N 1
ATOM 777 C CA . GLU A 1 97 ? -12.114 0.943 0.396 1.00 96.69 97 GLU A CA 1
ATOM 778 C C . GLU A 1 97 ? -10.715 1.579 0.331 1.00 96.69 97 GLU A C 1
ATOM 780 O O . GLU A 1 97 ? -10.540 2.728 -0.076 1.00 96.69 97 GLU A O 1
ATOM 785 N N . VAL A 1 98 ? -9.685 0.822 0.712 1.00 97.81 98 VAL A N 1
ATOM 786 C CA . VAL A 1 98 ? -8.298 1.297 0.680 1.00 97.81 98 VAL A CA 1
ATOM 787 C C . VAL A 1 98 ? -7.806 1.476 -0.755 1.00 97.81 98 VAL A C 1
ATOM 789 O O . VAL A 1 98 ? -7.124 2.464 -1.033 1.00 97.81 98 VAL A O 1
ATOM 792 N N . LEU A 1 99 ? -8.148 0.549 -1.656 1.00 97.50 99 LEU A N 1
ATOM 793 C CA . LEU A 1 99 ? -7.849 0.647 -3.087 1.00 97.50 99 LEU A CA 1
ATOM 794 C C . LEU A 1 99 ? -8.412 1.951 -3.669 1.00 97.50 99 LEU A C 1
ATOM 796 O O . LEU A 1 99 ? -7.660 2.745 -4.237 1.00 97.50 99 LEU A O 1
ATOM 800 N N . GLU A 1 100 ? -9.700 2.219 -3.452 1.00 96.56 100 GLU A N 1
ATOM 801 C CA . GLU A 1 100 ? -10.374 3.430 -3.929 1.00 96.56 100 GLU A CA 1
ATOM 802 C C . GLU A 1 100 ? -9.731 4.711 -3.384 1.00 96.56 100 GLU A C 1
ATOM 804 O O . GLU A 1 100 ? -9.485 5.658 -4.135 1.00 96.56 100 GLU A O 1
ATOM 809 N N . ILE A 1 101 ? -9.405 4.750 -2.086 1.00 95.94 101 ILE A N 1
ATOM 810 C CA . ILE A 1 101 ? -8.737 5.904 -1.467 1.00 95.94 101 ILE A CA 1
ATOM 811 C C . ILE A 1 101 ? -7.365 6.151 -2.106 1.00 95.94 101 ILE A C 1
ATOM 813 O O . ILE A 1 101 ? -7.027 7.296 -2.418 1.00 95.94 101 ILE A O 1
ATOM 817 N N . MET A 1 1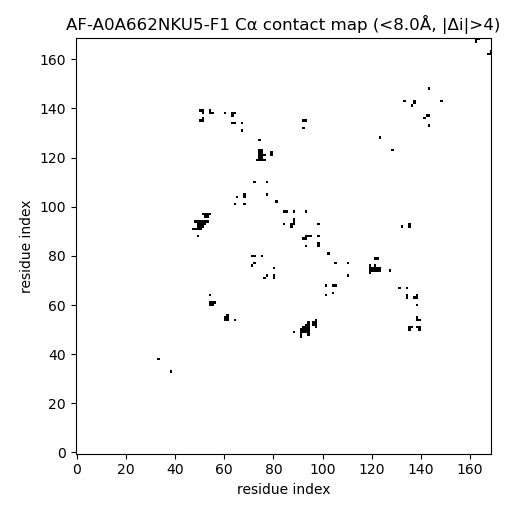02 ? -6.577 5.097 -2.323 1.00 96.62 102 MET A N 1
ATOM 818 C CA . MET A 1 102 ? -5.245 5.208 -2.922 1.00 96.62 102 MET A CA 1
ATOM 819 C C . MET A 1 102 ? -5.312 5.689 -4.377 1.00 96.62 102 MET A C 1
ATOM 821 O O . MET A 1 102 ? -4.533 6.565 -4.761 1.00 96.62 102 MET A O 1
ATOM 825 N N . LEU A 1 103 ? -6.269 5.193 -5.167 1.00 94.94 103 LEU A N 1
ATOM 826 C CA . LEU A 1 103 ? -6.509 5.666 -6.536 1.00 94.94 103 LEU A CA 1
ATOM 827 C C . LEU A 1 103 ? -7.001 7.118 -6.558 1.00 94.94 103 LEU A C 1
ATOM 829 O O . LEU A 1 103 ? -6.536 7.928 -7.364 1.00 94.94 103 LEU A O 1
ATOM 833 N N . LYS A 1 104 ? -7.876 7.495 -5.620 1.00 93.94 104 LYS A N 1
ATOM 834 C CA . LYS A 1 104 ? -8.317 8.883 -5.455 1.00 93.94 104 LYS A CA 1
ATOM 835 C C . LYS A 1 104 ? -7.139 9.803 -5.148 1.00 93.94 104 LYS A C 1
ATOM 837 O O . LYS A 1 104 ? -7.016 10.855 -5.775 1.00 93.94 104 LYS A O 1
ATOM 842 N N . TYR A 1 105 ? -6.251 9.410 -4.236 1.00 93.62 105 TYR A N 1
ATOM 843 C CA . TYR A 1 105 ? -5.023 10.159 -3.971 1.00 93.62 105 TYR A CA 1
ATOM 844 C C . TYR A 1 105 ? -4.149 10.271 -5.220 1.00 93.62 105 TYR A C 1
ATOM 846 O O . TYR A 1 105 ? -3.716 11.377 -5.535 1.00 93.62 105 TYR A O 1
ATOM 854 N N . ALA A 1 106 ? -3.970 9.184 -5.974 1.00 90.62 106 ALA A N 1
ATOM 855 C CA . ALA A 1 106 ? -3.202 9.193 -7.218 1.00 90.62 106 ALA A CA 1
ATOM 856 C C . ALA A 1 106 ? -3.752 10.201 -8.235 1.00 90.62 106 ALA A C 1
ATOM 858 O O . ALA A 1 106 ? -2.990 11.000 -8.776 1.00 90.62 106 ALA A O 1
ATOM 859 N N . SER A 1 107 ? -5.075 10.224 -8.428 1.00 86.31 107 SER A N 1
ATOM 860 C CA . SER A 1 107 ? -5.747 11.148 -9.353 1.00 86.31 107 SER A CA 1
ATOM 861 C C . SER A 1 107 ? -5.585 12.625 -8.966 1.00 86.31 107 SER A C 1
ATOM 863 O O . SER A 1 107 ? -5.498 13.492 -9.834 1.00 86.31 107 SER A O 1
ATOM 865 N N . GLY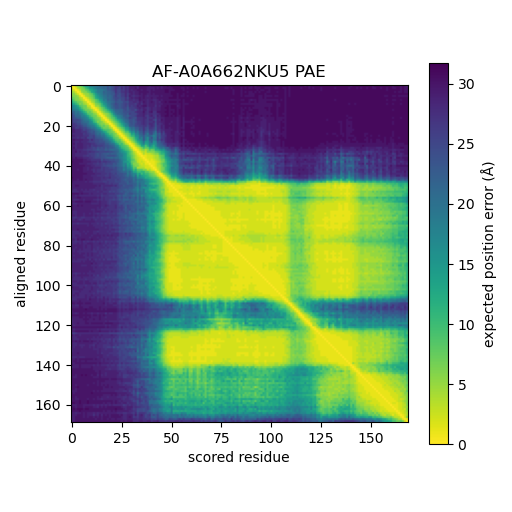 A 1 108 ? -5.506 12.920 -7.662 1.00 81.94 108 GLY A N 1
ATOM 866 C CA . GLY A 1 108 ? -5.314 14.274 -7.138 1.00 81.94 108 GLY A CA 1
ATOM 867 C C . GLY A 1 108 ? -3.856 14.741 -7.123 1.00 81.94 108 GLY A C 1
ATOM 868 O O . GLY A 1 108 ? -3.591 15.926 -6.916 1.00 81.94 108 GLY A O 1
ATOM 869 N N . THR A 1 109 ? -2.900 13.837 -7.341 1.00 72.19 109 THR A N 1
ATOM 870 C CA . THR A 1 109 ? -1.468 14.145 -7.317 1.00 72.19 109 THR A CA 1
ATOM 871 C C . THR A 1 109 ? -0.901 14.198 -8.728 1.00 72.19 109 THR A C 1
ATOM 873 O O . THR A 1 109 ? -0.978 13.236 -9.486 1.00 72.19 109 THR A O 1
ATOM 876 N N . ARG A 1 110 ? -0.262 15.313 -9.096 1.00 61.41 110 ARG A N 1
ATOM 877 C CA . ARG A 1 110 ? 0.574 15.333 -10.303 1.00 61.41 110 ARG A CA 1
ATOM 878 C C . ARG A 1 110 ? 1.814 14.493 -10.010 1.00 61.41 110 ARG A C 1
ATOM 880 O O . ARG A 1 110 ? 2.463 14.713 -8.986 1.00 61.41 110 ARG A O 1
ATOM 887 N N . ALA A 1 111 ? 2.158 13.559 -10.897 1.00 58.81 111 ALA A N 1
ATOM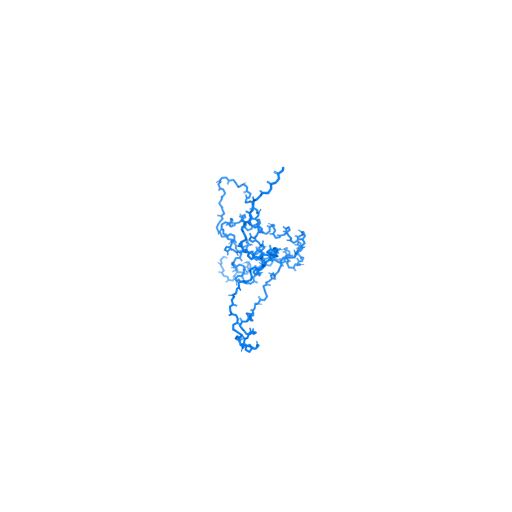 888 C CA . ALA A 1 111 ? 3.473 12.930 -10.851 1.00 58.81 111 ALA A CA 1
ATOM 889 C C . ALA A 1 111 ? 4.527 14.050 -10.846 1.00 58.81 111 ALA A C 1
ATOM 891 O O . ALA A 1 111 ? 4.425 14.996 -11.633 1.00 58.81 111 ALA A O 1
ATOM 892 N N . HIS A 1 112 ? 5.485 13.986 -9.920 1.00 56.56 112 HIS A N 1
ATOM 893 C CA . HIS A 1 112 ? 6.559 14.974 -9.845 1.00 56.56 112 HIS A CA 1
ATOM 894 C C . HIS A 1 112 ? 7.219 15.085 -11.221 1.00 56.56 112 HIS A C 1
ATOM 896 O O . HIS A 1 112 ? 7.338 14.085 -11.927 1.00 56.56 112 HIS A O 1
ATOM 902 N N . GLN A 1 113 ? 7.608 16.292 -11.627 1.00 51.41 113 GLN A N 1
ATOM 903 C CA . GLN A 1 113 ? 8.302 16.497 -12.893 1.00 51.41 113 GLN A CA 1
ATOM 904 C C . GLN A 1 113 ? 9.620 15.720 -12.848 1.00 51.41 113 GLN A C 1
ATOM 906 O O . GLN A 1 113 ? 10.551 16.099 -12.140 1.00 51.41 113 GLN A O 1
ATOM 911 N N . ARG A 1 114 ? 9.650 14.578 -13.537 1.00 61.06 114 ARG A N 1
ATOM 912 C CA . ARG A 1 114 ? 10.806 13.685 -13.564 1.00 61.06 114 ARG A CA 1
ATOM 913 C C . ARG A 1 114 ? 11.789 14.132 -14.629 1.00 61.06 114 ARG A C 1
ATOM 915 O O . ARG A 1 114 ? 11.425 14.834 -15.574 1.00 61.06 114 ARG A O 1
ATOM 922 N N . GLU A 1 115 ? 13.036 13.711 -14.465 1.00 59.38 115 GLU A N 1
ATOM 923 C CA . GLU A 1 115 ? 14.045 13.933 -15.490 1.00 59.38 115 GLU A CA 1
ATOM 924 C C . GLU A 1 115 ? 13.619 13.287 -16.819 1.00 59.38 115 GLU A C 1
ATOM 926 O O . GLU A 1 115 ? 12.989 12.225 -16.799 1.00 59.38 115 GLU A O 1
ATOM 931 N N . PRO A 1 116 ? 13.976 13.879 -17.975 1.00 58.12 116 PRO A N 1
ATOM 932 C CA . PRO A 1 116 ? 13.508 13.436 -19.295 1.00 58.12 116 PRO A CA 1
ATOM 933 C C . PRO A 1 116 ? 13.757 11.954 -19.613 1.00 58.12 116 PRO A C 1
ATOM 935 O O . PRO A 1 116 ? 13.073 11.380 -20.455 1.00 58.12 116 PRO A O 1
ATOM 938 N N . ASN A 1 117 ? 14.727 11.334 -18.934 1.00 66.31 117 ASN A N 1
ATOM 939 C CA . ASN A 1 117 ? 15.180 9.968 -19.187 1.00 66.31 117 ASN A CA 1
ATOM 940 C C . ASN A 1 117 ? 14.744 8.968 -18.105 1.00 66.31 117 ASN A C 1
ATOM 942 O O . ASN A 1 117 ? 15.177 7.816 -18.137 1.00 66.31 117 ASN A O 1
ATOM 946 N N . TRP A 1 118 ? 13.931 9.385 -17.132 1.00 71.00 118 TRP A N 1
ATOM 947 C CA . TRP A 1 118 ? 13.464 8.483 -16.087 1.00 71.00 118 TRP A CA 1
ATOM 948 C C . TRP A 1 118 ? 12.512 7.431 -16.668 1.00 71.00 118 TRP A C 1
ATOM 950 O O . TRP A 1 118 ? 11.510 7.765 -17.304 1.00 71.00 118 TRP A O 1
ATOM 960 N N . LYS A 1 119 ? 12.821 6.155 -16.427 1.00 69.31 119 LYS A N 1
ATOM 961 C CA . LYS A 1 119 ? 11.976 5.016 -16.784 1.00 69.31 119 LYS A CA 1
ATOM 962 C C . LYS A 1 119 ? 11.750 4.177 -15.526 1.00 69.31 119 LYS A C 1
ATOM 964 O O . LYS A 1 119 ? 12.742 3.797 -14.907 1.00 69.31 119 LYS A O 1
ATOM 969 N N . PRO A 1 120 ? 10.496 3.923 -15.127 1.00 73.31 120 PRO A N 1
ATOM 970 C CA . PRO A 1 120 ?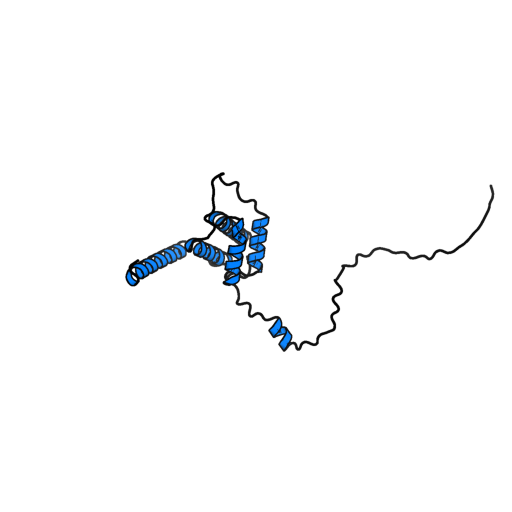 10.219 2.951 -14.081 1.00 73.31 120 PRO A CA 1
ATOM 971 C C . PRO A 1 120 ? 10.575 1.545 -14.574 1.00 73.31 120 PRO A C 1
ATOM 973 O O . PRO A 1 120 ? 10.549 1.287 -15.776 1.00 73.31 120 PRO A O 1
ATOM 976 N N . ASP A 1 121 ? 10.844 0.625 -13.648 1.00 68.50 121 ASP A N 1
ATOM 977 C CA . ASP A 1 121 ? 11.178 -0.775 -13.963 1.00 68.50 121 ASP A CA 1
ATOM 978 C C . ASP A 1 121 ? 9.954 -1.597 -14.431 1.00 68.50 121 ASP A C 1
ATOM 980 O O . ASP A 1 121 ? 10.021 -2.820 -14.554 1.00 68.50 121 ASP A O 1
ATOM 984 N N . ASP A 1 122 ? 8.812 -0.936 -14.660 1.00 71.12 122 ASP A N 1
ATOM 985 C CA . ASP A 1 122 ? 7.470 -1.469 -14.938 1.00 71.12 122 ASP A CA 1
ATOM 986 C C . ASP A 1 122 ? 6.923 -2.466 -13.894 1.00 71.12 122 ASP A C 1
ATOM 988 O O . ASP A 1 122 ? 5.718 -2.701 -13.847 1.00 71.12 122 ASP A O 1
ATOM 992 N N . LYS A 1 123 ? 7.754 -3.036 -13.013 1.00 81.75 123 LYS A N 1
ATOM 993 C CA . LYS A 1 123 ? 7.383 -4.021 -11.990 1.00 81.75 123 LYS A CA 1
ATOM 994 C C . LYS A 1 123 ? 8.094 -3.744 -10.671 1.00 81.75 123 LYS A C 1
ATOM 996 O O . LYS A 1 123 ? 9.241 -3.312 -10.642 1.00 81.75 123 LYS A O 1
ATOM 1001 N N . LEU A 1 124 ? 7.412 -4.054 -9.573 1.00 88.44 124 LEU A N 1
ATOM 1002 C CA . LEU A 1 124 ? 8.008 -4.028 -8.242 1.00 88.44 124 LEU A CA 1
ATOM 1003 C C . LEU A 1 124 ? 8.901 -5.248 -8.020 1.00 88.44 124 LEU A C 1
ATOM 1005 O O . LEU A 1 124 ? 8.581 -6.361 -8.444 1.00 88.44 124 LEU A O 1
ATOM 1009 N N . THR A 1 125 ? 10.008 -5.048 -7.308 1.00 90.88 125 THR A N 1
ATOM 1010 C CA . THR A 1 125 ? 10.807 -6.162 -6.796 1.00 90.88 125 THR A CA 1
ATOM 1011 C C . THR A 1 125 ? 10.122 -6.800 -5.583 1.00 90.88 125 THR A C 1
ATOM 1013 O O . THR A 1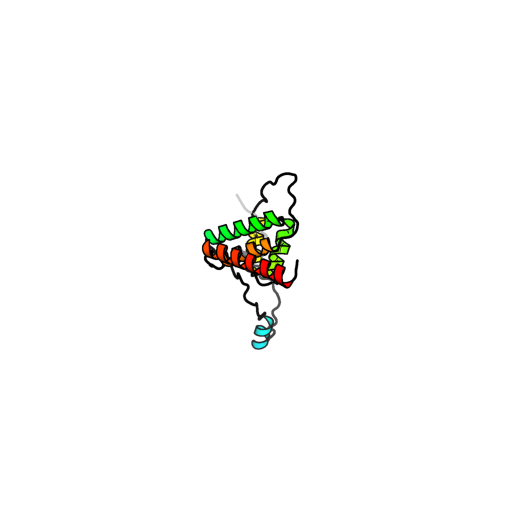 125 ? 9.249 -6.207 -4.945 1.00 90.88 125 THR A O 1
ATOM 1016 N N . ILE A 1 126 ? 10.563 -7.999 -5.187 1.00 89.19 126 ILE A N 1
ATOM 1017 C CA . ILE A 1 126 ? 10.108 -8.634 -3.934 1.00 89.19 126 ILE A CA 1
ATOM 1018 C C . ILE A 1 126 ? 10.360 -7.704 -2.736 1.00 89.19 126 ILE A C 1
ATOM 1020 O O . ILE A 1 126 ? 9.508 -7.580 -1.858 1.00 89.19 126 ILE A O 1
ATOM 1024 N N . GLN A 1 127 ? 11.500 -7.005 -2.721 1.00 88.38 127 GLN A N 1
ATOM 1025 C CA . GLN A 1 127 ? 11.826 -6.043 -1.667 1.00 88.38 127 GLN A CA 1
ATOM 1026 C C . GLN A 1 127 ? 10.828 -4.881 -1.636 1.00 88.38 127 GLN A C 1
ATOM 1028 O O . GLN A 1 127 ? 10.405 -4.465 -0.560 1.00 88.38 127 GLN A O 1
ATOM 1033 N N . ASP A 1 128 ? 10.377 -4.403 -2.794 1.00 92.94 128 ASP A N 1
ATOM 1034 C CA . ASP A 1 128 ? 9.390 -3.325 -2.852 1.00 92.94 128 ASP A CA 1
ATOM 1035 C C . ASP A 1 128 ? 8.002 -3.763 -2.355 1.00 92.94 128 ASP A C 1
ATOM 1037 O O . ASP A 1 128 ? 7.287 -2.987 -1.707 1.00 92.94 128 ASP A O 1
ATOM 1041 N N . HIS A 1 129 ? 7.629 -5.023 -2.589 1.00 94.62 129 HIS A N 1
ATOM 1042 C CA . HIS A 1 129 ? 6.424 -5.605 -2.001 1.00 94.62 129 HIS A CA 1
ATOM 1043 C C . HIS A 1 129 ? 6.534 -5.730 -0.473 1.00 94.62 129 HIS A C 1
ATOM 1045 O O . HIS A 1 129 ? 5.573 -5.419 0.229 1.00 94.62 129 HIS A O 1
ATOM 1051 N N . LEU A 1 130 ? 7.704 -6.100 0.066 1.00 91.25 130 LEU A N 1
ATOM 1052 C CA . LEU A 1 130 ? 7.944 -6.111 1.516 1.00 91.25 130 LEU A CA 1
ATOM 1053 C C . LEU A 1 130 ? 7.853 -4.703 2.120 1.00 91.25 130 LEU A C 1
ATOM 1055 O O . LEU A 1 130 ? 7.236 -4.522 3.167 1.00 91.25 130 LEU A O 1
ATOM 1059 N N . ILE A 1 131 ? 8.403 -3.691 1.446 1.00 91.94 131 ILE A N 1
ATOM 1060 C CA . ILE A 1 131 ? 8.271 -2.290 1.871 1.00 91.94 131 ILE A CA 1
ATOM 1061 C C . ILE A 1 131 ? 6.797 -1.867 1.870 1.00 91.94 131 ILE A C 1
ATOM 1063 O O . ILE A 1 131 ? 6.323 -1.280 2.843 1.00 91.94 131 ILE A O 1
ATOM 1067 N N . SER A 1 132 ? 6.047 -2.216 0.822 1.00 95.69 132 SER A N 1
ATOM 1068 C CA . SER A 1 132 ? 4.600 -1.964 0.762 1.00 95.69 132 SER A CA 1
ATOM 1069 C C . SER A 1 132 ? 3.865 -2.620 1.931 1.00 95.69 132 SER A C 1
ATOM 1071 O O . SER A 1 132 ? 3.009 -2.002 2.562 1.00 95.69 132 SER A O 1
ATOM 1073 N N . LEU A 1 133 ? 4.261 -3.840 2.294 1.00 93.94 133 LEU A N 1
ATOM 1074 C CA . LEU A 1 133 ? 3.703 -4.565 3.426 1.00 93.94 133 LEU A CA 1
ATOM 1075 C C . LEU A 1 133 ? 3.950 -3.851 4.768 1.00 93.94 133 LEU A C 1
ATOM 1077 O O . LEU A 1 133 ? 3.079 -3.868 5.639 1.00 93.94 133 LEU A O 1
ATOM 1081 N N . LEU A 1 134 ? 5.102 -3.195 4.934 1.00 92.06 134 LEU A N 1
ATOM 1082 C CA . LEU A 1 134 ? 5.407 -2.379 6.113 1.00 92.06 134 LEU A CA 1
ATOM 1083 C C . LEU A 1 134 ? 4.553 -1.107 6.169 1.00 92.06 134 LEU A C 1
ATOM 1085 O O . LEU A 1 134 ? 4.075 -0.745 7.244 1.00 92.06 134 LEU A O 1
ATOM 1089 N N . PHE A 1 135 ? 4.303 -0.446 5.034 1.00 95.38 135 PHE A N 1
ATOM 109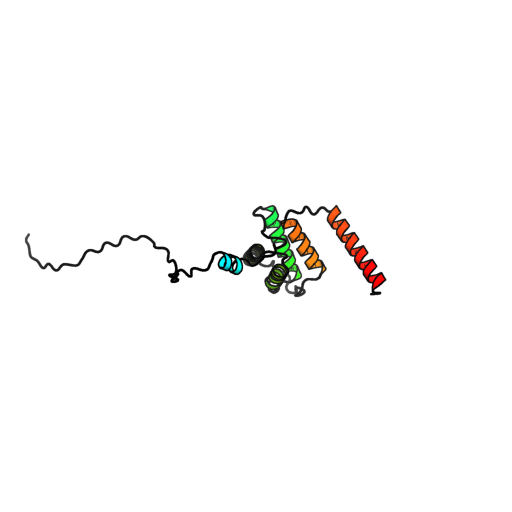0 C CA . PHE A 1 135 ? 3.359 0.678 4.982 1.00 95.38 135 PHE A CA 1
ATOM 1091 C C . PHE A 1 135 ? 1.956 0.249 5.421 1.00 95.38 135 PHE A C 1
ATOM 1093 O O . PHE A 1 135 ? 1.348 0.907 6.267 1.00 95.38 135 PHE A O 1
ATOM 1100 N N . ILE A 1 136 ? 1.484 -0.892 4.916 1.00 95.44 136 ILE A N 1
ATOM 1101 C CA . ILE A 1 136 ? 0.198 -1.496 5.285 1.00 95.44 136 ILE A CA 1
ATOM 1102 C C . ILE A 1 136 ? 0.138 -1.772 6.796 1.00 95.44 136 ILE A C 1
ATOM 1104 O O . ILE A 1 136 ? -0.825 -1.376 7.454 1.00 95.44 136 ILE A O 1
ATOM 1108 N N . GLU A 1 137 ? 1.184 -2.361 7.386 1.00 93.19 137 GLU A N 1
ATOM 1109 C CA . GLU A 1 137 ? 1.237 -2.578 8.840 1.00 93.19 137 GLU A CA 1
ATOM 1110 C C . GLU A 1 137 ? 1.214 -1.283 9.631 1.00 93.19 137 GLU A C 1
ATOM 1112 O O . GLU A 1 137 ? 0.530 -1.170 10.652 1.00 93.19 137 GLU A O 1
ATOM 1117 N N . ARG A 1 138 ? 1.939 -0.277 9.150 1.00 91.38 138 ARG A N 1
ATOM 1118 C CA . ARG A 1 138 ? 1.986 1.012 9.818 1.00 91.38 138 ARG A CA 1
ATOM 1119 C C . ARG A 1 138 ? 0.620 1.702 9.810 1.00 91.38 138 ARG A C 1
ATOM 1121 O O . ARG A 1 138 ? 0.274 2.322 10.820 1.00 91.38 138 ARG A O 1
ATOM 1128 N N . LEU A 1 139 ? -0.134 1.581 8.716 1.00 94.75 139 LEU A N 1
ATOM 1129 C CA . LEU A 1 139 ? -1.493 2.112 8.554 1.00 94.75 139 LEU A CA 1
ATOM 1130 C C . LEU A 1 139 ? -2.533 1.344 9.383 1.00 94.75 139 LEU A C 1
ATOM 1132 O O . LEU A 1 139 ? -3.499 1.943 9.847 1.00 94.75 139 LEU A O 1
ATOM 1136 N N . ARG A 1 140 ? -2.299 0.056 9.673 1.00 92.44 140 ARG A N 1
ATOM 1137 C CA . ARG A 1 140 ? -3.097 -0.718 10.648 1.00 92.44 140 ARG A CA 1
ATOM 1138 C C . ARG A 1 140 ? -2.880 -0.286 12.101 1.00 92.44 140 ARG A C 1
ATOM 1140 O O . ARG A 1 140 ? -3.592 -0.751 12.986 1.00 92.44 140 ARG A O 1
ATOM 1147 N N . GLY A 1 141 ? -1.900 0.581 12.357 1.00 86.19 141 GLY A N 1
ATOM 1148 C CA . GLY A 1 141 ? -1.552 1.056 13.694 1.00 86.19 141 GLY A CA 1
ATOM 1149 C C . GLY A 1 141 ? -0.383 0.312 14.344 1.00 86.19 141 GLY A C 1
ATOM 1150 O O . GLY A 1 141 ? -0.051 0.606 15.494 1.00 86.19 141 GLY A O 1
ATOM 1151 N N . THR A 1 142 ? 0.285 -0.603 13.632 1.00 84.06 142 THR A N 1
ATOM 1152 C CA . THR A 1 142 ? 1.490 -1.267 14.142 1.00 84.06 142 THR A CA 1
ATOM 1153 C C . THR A 1 142 ? 2.620 -0.248 14.275 1.00 84.06 142 THR A C 1
ATOM 1155 O O . THR A 1 142 ? 2.971 0.457 13.325 1.00 84.06 142 THR A O 1
ATOM 1158 N N . ARG A 1 143 ? 3.220 -0.156 15.465 1.00 78.19 143 ARG A N 1
ATOM 1159 C CA . ARG A 1 143 ? 4.417 0.665 15.679 1.00 78.19 143 ARG A CA 1
ATOM 1160 C C . ARG A 1 143 ? 5.623 -0.064 15.100 1.00 78.19 143 ARG A C 1
ATOM 1162 O O . ARG A 1 143 ? 6.059 -1.067 15.652 1.00 78.19 143 ARG A O 1
ATOM 1169 N N . ILE A 1 144 ? 6.162 0.455 14.003 1.00 76.56 144 ILE A N 1
ATOM 1170 C CA . ILE A 1 144 ? 7.420 -0.026 13.429 1.00 76.56 144 ILE A CA 1
ATOM 1171 C C . ILE A 1 144 ? 8.542 0.772 14.082 1.00 76.56 144 ILE A C 1
ATOM 1173 O O . ILE A 1 144 ? 8.735 1.947 13.763 1.00 76.56 144 ILE A O 1
ATOM 1177 N N . THR A 1 145 ? 9.226 0.162 15.046 1.00 80.00 145 THR A N 1
ATOM 1178 C CA . THR A 1 145 ? 10.409 0.765 15.667 1.00 80.00 145 THR A CA 1
ATOM 1179 C C . THR A 1 145 ? 11.670 0.367 14.890 1.00 80.00 145 THR A C 1
ATOM 1181 O O . THR A 1 145 ? 11.663 -0.661 14.202 1.00 80.00 145 THR A O 1
ATOM 1184 N N . PRO A 1 146 ? 12.762 1.150 14.968 1.00 78.88 146 PRO A N 1
ATOM 1185 C CA . PRO A 1 146 ? 14.030 0.795 14.328 1.00 78.88 146 PRO A CA 1
ATOM 1186 C C . PRO A 1 146 ? 14.533 -0.595 14.733 1.00 78.88 146 PRO A C 1
ATOM 1188 O O . PRO A 1 146 ? 15.102 -1.313 13.919 1.00 78.88 146 PRO A O 1
ATOM 1191 N N . GLU A 1 147 ? 14.284 -1.005 15.975 1.00 77.12 147 GLU A N 1
ATOM 1192 C CA . GLU A 1 147 ? 14.668 -2.316 16.500 1.00 77.12 147 GLU A CA 1
ATOM 1193 C C . GLU A 1 147 ? 13.939 -3.449 15.772 1.00 77.12 147 GLU A C 1
ATOM 1195 O O . GLU A 1 147 ? 14.575 -4.433 15.400 1.00 77.12 147 GLU A O 1
ATOM 1200 N N . VAL A 1 148 ? 12.636 -3.285 15.510 1.00 77.00 148 VAL A N 1
ATOM 1201 C CA . VAL A 1 148 ? 11.826 -4.253 14.750 1.00 77.00 148 VAL A CA 1
ATOM 1202 C C . VAL A 1 148 ? 12.287 -4.328 13.296 1.00 77.00 148 VAL A C 1
ATOM 1204 O O . VAL A 1 148 ? 12.389 -5.409 12.726 1.00 77.00 148 VAL A O 1
ATOM 1207 N N . LEU A 1 149 ? 12.610 -3.189 12.682 1.00 76.62 149 LEU A N 1
ATOM 1208 C CA . LEU A 1 149 ? 13.129 -3.187 11.314 1.00 76.62 149 LEU A CA 1
ATOM 1209 C C . LEU A 1 149 ? 14.484 -3.908 11.234 1.00 76.62 149 LEU A C 1
ATOM 1211 O O . LEU A 1 149 ? 14.694 -4.746 10.358 1.00 76.62 149 LEU A O 1
ATOM 1215 N N . ASN A 1 150 ? 15.366 -3.643 12.199 1.00 76.94 150 ASN A N 1
ATOM 1216 C CA . ASN A 1 150 ? 16.668 -4.293 12.302 1.00 76.94 150 ASN A CA 1
ATOM 1217 C C . ASN A 1 150 ? 16.549 -5.803 12.557 1.00 76.94 150 ASN A C 1
ATOM 1219 O O . ASN A 1 150 ? 17.379 -6.568 12.063 1.00 76.94 150 ASN A O 1
ATOM 1223 N N . SER A 1 151 ? 15.555 -6.256 13.330 1.00 77.38 151 SER A N 1
ATOM 1224 C CA . SER A 1 151 ? 15.334 -7.690 13.544 1.00 77.38 151 SER A CA 1
ATOM 1225 C C . SER A 1 151 ? 14.846 -8.375 12.269 1.00 77.38 151 SER A C 1
ATOM 1227 O O . SER A 1 151 ? 15.395 -9.412 11.910 1.00 77.38 151 SER A O 1
ATOM 1229 N N . ILE A 1 152 ? 13.910 -7.759 11.537 1.00 80.62 152 ILE A N 1
ATOM 1230 C CA . ILE A 1 152 ? 13.430 -8.271 10.242 1.00 80.62 152 ILE A CA 1
ATOM 1231 C C . ILE A 1 152 ? 14.587 -8.371 9.242 1.00 80.62 152 ILE A C 1
ATOM 1233 O O . ILE A 1 152 ? 14.744 -9.390 8.576 1.00 80.62 152 ILE A O 1
ATOM 1237 N N . GLU A 1 153 ? 15.446 -7.352 9.158 1.00 77.12 153 GLU A N 1
ATOM 1238 C CA . GLU A 1 153 ? 16.608 -7.383 8.263 1.00 77.12 153 GLU A CA 1
ATOM 1239 C C . GLU A 1 153 ? 17.569 -8.535 8.609 1.00 77.12 153 GLU A C 1
ATOM 1241 O O . GLU A 1 153 ? 18.081 -9.218 7.718 1.00 77.12 153 GLU A O 1
ATOM 1246 N N . ARG A 1 154 ? 17.806 -8.782 9.904 1.00 82.44 154 ARG A N 1
ATOM 1247 C CA . ARG A 1 154 ? 18.639 -9.904 10.366 1.00 82.44 154 ARG A CA 1
ATOM 1248 C C . ARG A 1 154 ? 18.015 -11.253 10.029 1.00 82.44 154 ARG A C 1
ATOM 1250 O O . ARG A 1 154 ? 18.738 -12.137 9.575 1.00 82.44 154 ARG A O 1
ATOM 1257 N N . GLU A 1 155 ? 16.709 -11.405 10.226 1.00 81.88 155 GLU A N 1
ATOM 1258 C CA . GLU A 1 155 ? 15.978 -12.626 9.876 1.00 81.88 155 GLU A CA 1
ATOM 1259 C C . GLU A 1 155 ? 16.031 -12.895 8.373 1.00 81.88 155 GLU A C 1
ATOM 1261 O O . GLU A 1 155 ? 16.389 -13.999 7.971 1.00 81.88 155 GLU A O 1
ATOM 1266 N N . LEU A 1 156 ? 15.795 -11.881 7.535 1.00 81.06 156 LEU A N 1
ATOM 1267 C CA . LEU A 1 156 ? 15.904 -12.006 6.080 1.00 81.06 156 LEU A CA 1
ATOM 1268 C C . LEU A 1 156 ? 17.317 -12.420 5.648 1.00 81.06 156 LEU A C 1
ATOM 1270 O O . LEU A 1 156 ? 17.470 -13.323 4.827 1.00 81.06 156 LEU A O 1
ATOM 1274 N N . LYS A 1 157 ? 18.362 -11.821 6.235 1.00 84.25 157 LYS A N 1
ATOM 1275 C CA . LYS A 1 157 ? 19.757 -12.222 5.974 1.00 84.25 157 LYS A CA 1
ATOM 1276 C C . LYS A 1 157 ? 20.027 -13.665 6.391 1.00 84.25 157 LYS A C 1
ATOM 1278 O O . LYS A 1 157 ? 20.704 -14.393 5.670 1.00 84.25 157 LYS A O 1
ATOM 1283 N N . MET A 1 158 ? 19.508 -14.084 7.544 1.00 84.12 158 MET A N 1
ATOM 1284 C CA . MET A 1 158 ? 19.658 -15.456 8.022 1.00 84.12 158 MET A CA 1
ATOM 1285 C C . MET A 1 158 ? 18.928 -16.449 7.114 1.00 84.12 158 MET A C 1
ATOM 1287 O O . MET A 1 158 ? 19.505 -17.475 6.766 1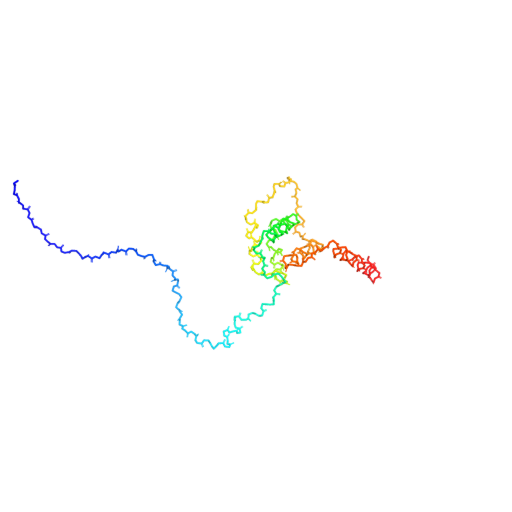.00 84.12 158 MET A O 1
ATOM 1291 N N . MET A 1 159 ? 17.703 -16.132 6.691 1.00 80.94 159 MET A N 1
ATOM 1292 C CA . MET A 1 159 ? 16.937 -16.942 5.746 1.00 80.94 159 MET A CA 1
ATOM 1293 C C . MET A 1 159 ? 17.666 -17.077 4.414 1.00 80.94 159 MET A C 1
ATOM 1295 O O . MET A 1 159 ? 17.830 -18.196 3.945 1.00 80.94 159 MET A O 1
ATOM 1299 N N . ASN A 1 160 ? 18.172 -15.978 3.849 1.00 82.75 160 ASN A N 1
ATOM 1300 C CA . ASN A 1 160 ? 18.951 -16.021 2.611 1.00 82.75 160 ASN A CA 1
ATOM 1301 C C . ASN A 1 160 ? 20.183 -16.917 2.761 1.00 82.75 160 ASN A C 1
ATOM 1303 O O . ASN A 1 160 ? 20.388 -17.799 1.941 1.00 82.75 160 ASN A O 1
ATOM 1307 N N . LYS A 1 161 ? 20.924 -16.799 3.867 1.00 83.81 161 LYS A N 1
ATOM 1308 C CA . LYS A 1 161 ? 22.076 -17.668 4.143 1.00 83.81 161 LYS A CA 1
ATOM 1309 C C . LYS A 1 161 ? 21.696 -19.150 4.267 1.00 83.81 161 LYS A C 1
ATOM 1311 O O . LYS A 1 161 ? 22.456 -20.020 3.852 1.00 83.81 161 LYS A O 1
ATOM 1316 N N . ILE A 1 162 ? 20.543 -19.459 4.863 1.00 81.56 162 ILE A N 1
ATOM 1317 C CA . ILE A 1 162 ? 20.031 -20.836 4.929 1.00 81.56 162 ILE A CA 1
ATOM 1318 C C . ILE A 1 162 ? 19.646 -21.320 3.532 1.00 81.56 162 ILE A C 1
ATOM 1320 O O . ILE A 1 162 ? 19.956 -22.454 3.190 1.00 81.56 162 ILE A O 1
ATOM 1324 N N . LEU A 1 163 ? 19.000 -20.481 2.721 1.00 80.94 163 LEU A N 1
ATOM 1325 C CA . LEU A 1 163 ? 18.642 -20.822 1.346 1.00 80.94 163 LEU A CA 1
ATOM 1326 C C . LEU A 1 163 ? 19.891 -21.080 0.494 1.00 80.94 163 LEU A C 1
ATOM 1328 O O . LEU A 1 163 ? 19.933 -22.095 -0.190 1.00 80.94 163 LEU A O 1
ATOM 1332 N N . GLU A 1 164 ? 20.922 -20.243 0.603 1.00 85.31 164 GLU A N 1
ATOM 1333 C CA . GLU A 1 164 ? 22.232 -20.454 -0.031 1.00 85.31 164 GLU A CA 1
ATOM 1334 C C . GLU A 1 164 ? 22.854 -21.785 0.425 1.00 85.31 164 GLU A C 1
ATOM 1336 O O . GLU A 1 164 ? 23.322 -22.578 -0.387 1.00 85.31 164 GLU A O 1
ATOM 1341 N N . TYR A 1 165 ? 22.803 -22.092 1.726 1.00 82.88 165 TYR A N 1
ATOM 1342 C CA . TYR A 1 165 ? 23.339 -23.346 2.264 1.00 82.88 165 TYR A CA 1
ATOM 1343 C C . TYR A 1 165 ? 22.558 -24.592 1.811 1.00 82.88 165 TYR A C 1
ATOM 1345 O O . TYR A 1 165 ? 23.158 -25.627 1.531 1.00 82.88 165 TYR A O 1
ATOM 1353 N N . VAL A 1 166 ? 21.224 -24.512 1.760 1.00 79.94 166 VAL A N 1
ATOM 1354 C CA . VAL A 1 166 ? 20.335 -25.640 1.429 1.00 79.94 166 VAL A CA 1
ATOM 1355 C C . VAL A 1 166 ? 20.246 -25.869 -0.079 1.00 79.94 166 VAL A C 1
ATOM 1357 O O . VAL A 1 166 ? 20.196 -27.017 -0.514 1.00 79.94 166 VAL A O 1
ATOM 1360 N N . TYR A 1 167 ? 20.219 -24.800 -0.875 1.00 77.81 167 TYR A N 1
ATOM 1361 C CA . TYR A 1 167 ? 19.977 -24.862 -2.318 1.00 77.81 167 TYR A CA 1
ATOM 1362 C C . TYR A 1 167 ? 21.215 -24.558 -3.170 1.00 77.81 167 TYR A C 1
ATOM 1364 O O . TYR A 1 167 ? 21.159 -24.762 -4.380 1.00 77.81 167 TYR A O 1
ATOM 1372 N N . GLY A 1 168 ? 22.334 -24.135 -2.573 1.00 63.72 168 GLY A N 1
ATOM 1373 C CA . GLY A 1 168 ? 23.615 -23.970 -3.266 1.00 63.72 168 GLY A CA 1
ATOM 1374 C C . GLY A 1 168 ? 23.616 -22.921 -4.381 1.00 63.72 168 GLY A C 1
ATOM 1375 O O . GLY A 1 168 ? 24.407 -23.054 -5.315 1.00 63.72 168 GLY A O 1
ATOM 1376 N N . VAL A 1 169 ? 22.719 -21.931 -4.311 1.00 55.72 169 VAL A N 1
ATOM 1377 C CA . VAL A 1 169 ? 22.679 -20.763 -5.210 1.00 55.72 169 VAL A CA 1
ATOM 1378 C C . VAL A 1 169 ? 23.448 -19.617 -4.579 1.00 55.72 169 VAL A C 1
ATOM 1380 O O . VAL A 1 169 ? 23.248 -19.419 -3.362 1.00 55.72 169 VAL A O 1
#

Radius of gyration: 29.96 Å; Cα contacts (8 Å, |Δi|>4): 100; chains: 1; bounding box: 90×84×41 Å

Mean predicted aligned error: 15.7 Å

Secondary structure (DSSP, 8-state):
-----------------------------------HHHHHHHH----PPPSB----SSHHHHHHHHHHHHHHHHHH-STTHHHHHHHHHHTTSB-HHHHHHHHHHHHHSPPP---TT----SS--HHHHHHHHHHHHHHTT----HHHHHHHHHHHHHHHHHHHHHH--

Solvent-accessible surface area (backbone atoms only — not comparable to full-atom values): 10560 Å² total; per-residue (Å²): 136,86,92,87,79,90,83,92,76,93,76,87,90,74,88,82,81,90,75,90,75,81,86,72,81,86,69,85,75,73,81,75,83,64,53,68,73,56,49,50,58,74,68,50,65,84,71,70,77,27,70,25,58,58,72,53,99,44,74,67,43,48,50,50,52,52,51,48,50,51,51,48,37,68,43,22,22,72,89,39,42,61,64,52,46,51,50,35,34,75,74,34,50,28,21,70,65,34,44,52,51,52,51,52,52,52,74,74,46,77,78,73,91,65,65,98,81,73,72,54,72,66,50,74,51,75,67,51,53,52,52,52,50,50,49,46,40,44,50,66,66,48,85,82,46,72,67,57,54,53,49,51,54,51,50,52,53,51,50,50,53,48,47,30,69,76,68,72,102